Protein AF-A0A2V8GTC6-F1 (afdb_monomer)

Radius of gyration: 15.59 Å; Cα contacts (8 Å, |Δi|>4): 38; chains: 1; bounding box: 32×27×37 Å

Secondary structure (DSSP, 8-state):
-HHHHHHHHHHHHHHHTT------SS-------TTS-SHHHHHHHHHHHHHTTS-SSGGG-TT---SSS-HHHHHT--

Sequence (78 aa):
MFVKMAKQRSGASHALRGLGRIWQEGFWDDILRIDDDPLPAIRYIFENPVRARLVSSPREYPYLGSDVWPVEYLLERL

pLDDT: mean 94.95, std 2.84, range [79.88, 98.44]

Foldseek 3Di:
DVVVVVLVVVQVVCVVVVNHGDDDPDDDDDDDDPPDDCLVVLVCVLCVCCVVVVDVHSVPDPPDDDPPDDPVVSSVVD

Structure (mmCIF, N/CA/C/O backbone):
data_AF-A0A2V8GTC6-F1
#
_entry.id   AF-A0A2V8GTC6-F1
#
loop_
_atom_site.gro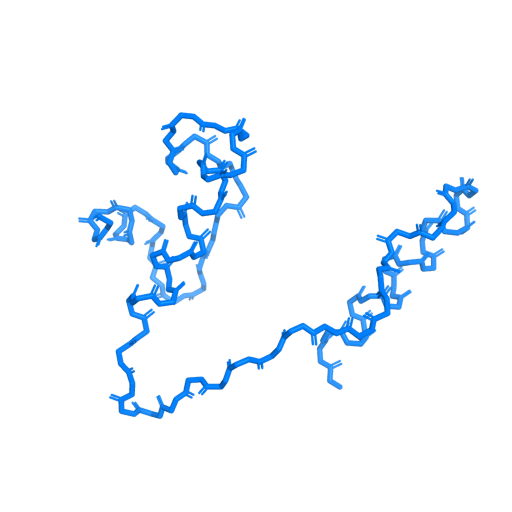up_PDB
_atom_site.id
_atom_site.type_symbol
_atom_site.label_atom_id
_atom_site.label_alt_id
_atom_site.label_comp_id
_atom_sit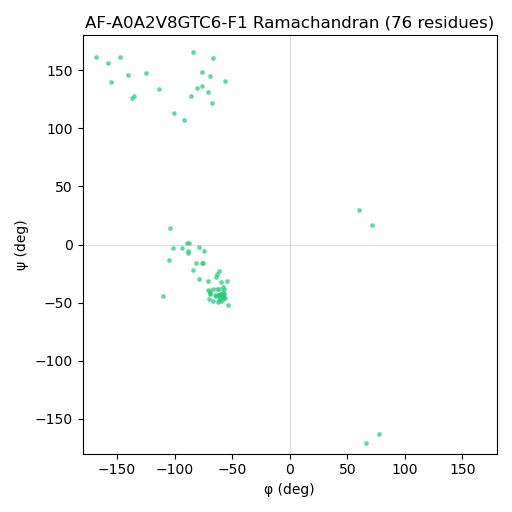e.label_asym_id
_atom_site.label_entity_id
_atom_site.label_seq_id
_atom_s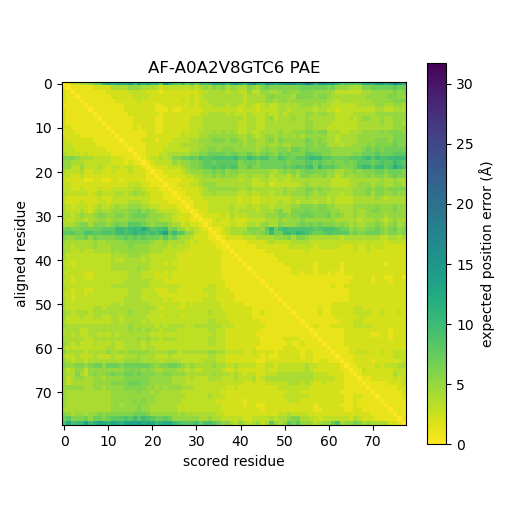ite.pdbx_PDB_ins_code
_atom_site.Cartn_x
_atom_site.Cartn_y
_atom_site.Cartn_z
_atom_site.occupancy
_atom_site.B_iso_or_equiv
_atom_site.auth_seq_id
_atom_site.auth_comp_id
_atom_site.auth_asym_id
_atom_site.auth_atom_id
_atom_site.pdbx_PDB_model_num
ATOM 1 N N . MET A 1 1 ? 7.502 -4.250 16.775 1.00 79.88 1 MET A N 1
ATOM 2 C CA . MET A 1 1 ? 7.211 -4.523 15.351 1.00 79.88 1 MET A CA 1
ATOM 3 C C . MET A 1 1 ? 6.456 -3.342 14.753 1.00 79.88 1 MET A C 1
ATOM 5 O O . MET A 1 1 ? 5.573 -2.807 15.419 1.00 79.88 1 MET A O 1
ATOM 9 N N . PHE A 1 2 ? 6.827 -2.924 13.543 1.00 90.62 2 PHE A N 1
ATOM 10 C CA . PHE A 1 2 ? 6.298 -1.742 12.851 1.00 90.62 2 PHE A CA 1
ATOM 11 C C . PHE A 1 2 ? 4.760 -1.723 12.750 1.00 90.62 2 PHE A C 1
ATOM 13 O O . PHE A 1 2 ? 4.135 -0.776 13.229 1.00 90.62 2 PHE A O 1
ATOM 20 N N . VAL A 1 3 ? 4.142 -2.801 12.248 1.00 93.94 3 VAL A N 1
ATOM 21 C CA . VAL A 1 3 ? 2.685 -2.879 12.012 1.00 93.94 3 VAL A CA 1
ATOM 22 C C . VAL A 1 3 ? 1.872 -2.646 13.290 1.00 93.94 3 VAL A C 1
ATOM 24 O O . VAL A 1 3 ? 0.918 -1.868 13.286 1.00 93.94 3 VAL A O 1
ATOM 27 N N . LYS A 1 4 ? 2.281 -3.242 14.421 1.00 93.56 4 LYS A N 1
ATOM 28 C CA . LYS A 1 4 ? 1.613 -3.037 15.720 1.00 93.56 4 LYS A CA 1
ATOM 29 C C . LYS A 1 4 ? 1.591 -1.556 16.114 1.00 93.56 4 LYS A C 1
ATOM 31 O O . LYS A 1 4 ? 0.551 -1.050 16.530 1.00 93.56 4 LYS A O 1
ATOM 36 N N . MET A 1 5 ? 2.718 -0.858 15.956 1.00 96.38 5 MET A N 1
ATOM 37 C CA . MET A 1 5 ? 2.824 0.566 16.296 1.00 96.38 5 MET A CA 1
ATOM 38 C C . MET A 1 5 ? 2.006 1.444 15.345 1.00 96.38 5 MET A C 1
ATOM 40 O O . MET A 1 5 ? 1.308 2.346 15.810 1.00 96.38 5 MET A O 1
ATOM 44 N N . ALA A 1 6 ? 2.045 1.159 14.040 1.00 96.44 6 ALA A N 1
ATOM 45 C CA . ALA A 1 6 ? 1.254 1.873 13.041 1.00 96.44 6 ALA A CA 1
ATOM 46 C C . ALA A 1 6 ? -0.252 1.757 13.331 1.00 96.44 6 ALA A C 1
ATOM 48 O O . ALA A 1 6 ? -0.943 2.778 13.405 1.00 96.44 6 ALA A O 1
ATOM 49 N N . LYS A 1 7 ? -0.746 0.536 13.594 1.00 96.75 7 LYS A N 1
ATOM 50 C CA . LYS A 1 7 ? -2.158 0.279 13.922 1.00 96.75 7 LYS A CA 1
ATOM 51 C C . LYS A 1 7 ? -2.576 0.930 15.243 1.00 96.75 7 LYS A C 1
ATOM 53 O O . LYS A 1 7 ? -3.632 1.556 15.310 1.00 96.75 7 LYS A O 1
ATOM 58 N N . GLN A 1 8 ? -1.740 0.840 16.281 1.00 95.62 8 GLN A N 1
ATOM 59 C CA . GLN A 1 8 ? -2.026 1.437 17.590 1.00 95.62 8 GLN A CA 1
ATOM 60 C C . GLN A 1 8 ? -2.158 2.962 17.508 1.00 95.62 8 GLN A C 1
ATOM 62 O O . GLN A 1 8 ? -3.129 3.520 18.013 1.00 95.62 8 GLN A O 1
ATOM 67 N N . ARG A 1 9 ? -1.201 3.646 16.869 1.00 96.94 9 ARG A N 1
ATOM 68 C CA . ARG A 1 9 ? -1.182 5.117 16.813 1.00 96.94 9 ARG A CA 1
ATOM 69 C C . ARG A 1 9 ? -2.347 5.676 16.000 1.00 96.94 9 ARG A C 1
ATOM 71 O O . ARG A 1 9 ? -3.058 6.561 16.469 1.00 96.94 9 ARG A O 1
ATOM 78 N N . SER A 1 10 ? -2.565 5.135 14.804 1.00 96.56 10 SER A N 1
ATOM 79 C CA . SER A 1 10 ? -3.666 5.567 13.935 1.00 96.56 10 SER A CA 1
ATOM 80 C C . SER A 1 10 ? -5.037 5.226 14.531 1.00 96.56 10 SER A C 1
ATOM 82 O O . SER A 1 10 ? -5.937 6.063 14.478 1.00 96.56 10 SER A O 1
ATOM 84 N N . GLY A 1 11 ? -5.181 4.060 15.172 1.00 97.00 11 GLY A N 1
ATOM 85 C CA . GLY A 1 11 ? -6.404 3.675 15.880 1.00 97.00 11 GLY A CA 1
ATOM 86 C C . GLY A 1 11 ? -6.708 4.578 17.077 1.00 97.00 11 GLY A C 1
ATOM 87 O O . GLY A 1 11 ? -7.837 5.041 17.216 1.00 97.00 11 GLY A O 1
ATOM 88 N N . ALA A 1 12 ? -5.703 4.898 17.899 1.00 96.25 12 ALA A N 1
ATOM 89 C CA . ALA A 1 12 ? -5.862 5.828 19.017 1.00 96.25 12 ALA A CA 1
ATOM 90 C C . ALA A 1 12 ? -6.273 7.229 18.538 1.00 96.25 12 ALA A C 1
ATOM 92 O O . ALA A 1 12 ? -7.189 7.824 19.097 1.00 96.25 12 ALA A O 1
ATOM 93 N N . SER A 1 13 ? -5.651 7.731 17.465 1.00 97.06 13 SER A N 1
ATOM 94 C CA . SER A 1 13 ? -6.013 9.026 16.875 1.00 97.06 13 SER A CA 1
ATOM 95 C C . SER A 1 13 ? -7.477 9.075 16.420 1.00 97.06 13 SER A C 1
ATOM 97 O O . SER A 1 13 ? -8.163 10.059 16.689 1.00 97.06 13 SER A O 1
ATOM 99 N N . HIS A 1 14 ? -7.983 8.010 15.790 1.00 96.69 14 HIS A N 1
ATOM 100 C CA . HIS A 1 14 ? -9.386 7.938 15.368 1.00 96.69 14 HIS A CA 1
ATOM 101 C C . HIS A 1 14 ? -10.350 7.830 16.550 1.00 96.69 14 HIS A C 1
ATOM 103 O O . HIS A 1 14 ? -11.376 8.509 16.559 1.00 96.69 14 HIS A O 1
ATOM 109 N N . ALA A 1 15 ? -10.003 7.045 17.573 1.00 95.12 15 ALA A N 1
ATOM 110 C CA . ALA A 1 15 ? -10.812 6.916 18.780 1.00 95.12 15 ALA A CA 1
ATOM 111 C C . ALA A 1 15 ? -10.936 8.254 19.530 1.00 95.12 15 ALA A C 1
ATOM 113 O O . ALA A 1 15 ? -12.039 8.643 19.904 1.00 95.12 15 ALA A O 1
ATOM 114 N N . LEU A 1 16 ? -9.833 9.000 19.670 1.00 96.06 16 LEU A N 1
ATOM 115 C CA . LEU A 1 16 ? -9.832 10.337 20.281 1.00 96.06 16 LEU A CA 1
ATOM 116 C C . LEU A 1 16 ? -10.659 11.359 19.487 1.00 96.06 16 LEU A C 1
ATOM 118 O O . LEU A 1 16 ? -11.155 12.322 20.061 1.00 96.06 16 LEU A O 1
ATOM 122 N N . ARG A 1 17 ? -10.830 11.144 18.178 1.00 96.75 17 ARG A N 1
ATOM 123 C CA . ARG A 1 17 ? -11.700 11.949 17.305 1.00 96.75 17 ARG A CA 1
ATOM 124 C C . ARG A 1 17 ? -13.155 11.464 17.279 1.00 96.75 17 ARG A C 1
ATOM 126 O O . ARG A 1 17 ? -13.952 12.020 16.535 1.00 96.75 17 ARG A O 1
ATOM 133 N N . GLY A 1 18 ? -13.504 10.423 18.039 1.00 95.69 18 GLY A N 1
ATOM 134 C CA . GLY A 1 18 ? -14.853 9.849 18.055 1.00 95.69 18 GLY A CA 1
ATOM 135 C C . GLY A 1 18 ? -15.232 9.067 16.790 1.00 95.69 18 GLY A C 1
ATOM 136 O O . GLY A 1 18 ? -16.408 8.801 16.577 1.00 95.69 18 GLY A O 1
ATOM 137 N N . LEU A 1 19 ? -14.261 8.677 15.953 1.00 95.81 19 LEU A N 1
ATOM 138 C CA . LEU A 1 19 ? -14.499 8.000 14.665 1.00 95.81 19 LEU A CA 1
ATOM 139 C C . LEU A 1 19 ? -14.568 6.465 14.773 1.00 95.81 19 LEU A C 1
ATOM 141 O O . LEU A 1 19 ? -14.732 5.774 13.771 1.00 95.81 19 LEU A O 1
ATOM 145 N N . GLY A 1 20 ? -14.432 5.916 15.983 1.00 93.25 20 GLY A N 1
ATOM 146 C CA . GLY A 1 20 ? -14.501 4.476 16.232 1.00 93.25 20 GLY A CA 1
ATOM 147 C C . GLY A 1 20 ? -13.230 3.701 15.857 1.00 93.25 20 GLY A C 1
ATOM 148 O O . GLY A 1 20 ? -12.133 4.254 15.743 1.00 93.25 20 GLY A O 1
ATOM 149 N N . ARG A 1 21 ? -13.368 2.373 15.737 1.00 93.19 21 ARG A N 1
ATOM 150 C CA . ARG A 1 21 ? -12.269 1.449 15.410 1.00 93.19 21 ARG A CA 1
ATOM 151 C C . ARG A 1 21 ? -12.094 1.353 13.896 1.00 93.19 21 ARG A C 1
ATOM 153 O O . ARG A 1 21 ? -13.038 1.013 13.198 1.00 93.19 21 ARG A O 1
ATOM 160 N N . ILE A 1 22 ? -10.866 1.555 13.420 1.00 96.00 22 ILE A N 1
ATOM 161 C CA . ILE A 1 22 ? -10.538 1.514 11.982 1.00 96.00 22 ILE A CA 1
ATOM 162 C C . ILE A 1 22 ? -9.808 0.242 11.535 1.00 96.00 22 ILE A C 1
ATOM 164 O O . ILE A 1 22 ? -9.676 -0.011 10.344 1.00 96.00 22 ILE A O 1
ATOM 168 N N . TRP A 1 23 ? -9.298 -0.553 12.479 1.00 96.44 23 TRP A N 1
ATOM 169 C CA . TRP A 1 23 ? -8.466 -1.715 12.175 1.00 96.44 23 TRP A CA 1
ATOM 170 C C . TRP A 1 23 ? -9.142 -3.027 12.559 1.00 96.44 23 TRP A C 1
ATOM 172 O O . TRP A 1 23 ? -9.595 -3.186 13.696 1.00 96.44 23 TRP A O 1
ATOM 182 N N . GLN A 1 24 ? -9.097 -3.993 11.639 1.00 95.25 24 GLN A N 1
ATOM 183 C CA . GLN A 1 24 ? -9.387 -5.403 11.912 1.00 95.25 24 GLN A CA 1
ATOM 184 C C . GLN A 1 24 ? -8.331 -6.039 12.830 1.00 95.25 24 GLN A C 1
ATOM 186 O O . GLN A 1 24 ? -7.211 -5.525 12.959 1.00 95.25 24 GLN A O 1
ATOM 191 N N . GLU A 1 25 ? -8.680 -7.161 13.454 1.00 94.00 25 GLU A N 1
ATOM 192 C CA . GLU A 1 25 ? -7.753 -7.959 14.258 1.00 94.00 25 GLU A CA 1
ATOM 193 C C . GLU A 1 25 ? -6.689 -8.643 13.381 1.00 94.00 25 GLU A C 1
ATOM 195 O O . GLU A 1 25 ? -6.953 -9.004 12.237 1.00 94.00 25 GLU A O 1
ATOM 200 N N . GLY A 1 26 ? -5.465 -8.774 13.902 1.00 93.00 26 GLY A N 1
ATOM 201 C CA . GLY A 1 26 ? -4.343 -9.369 13.168 1.00 93.00 26 GLY A CA 1
ATOM 202 C C . GLY A 1 26 ? -3.872 -8.554 11.957 1.00 93.00 26 GLY A C 1
ATOM 203 O O . GLY A 1 26 ? -4.230 -7.386 11.776 1.00 93.00 26 GLY A O 1
ATOM 204 N N . PHE A 1 27 ? -2.998 -9.149 11.156 1.00 94.06 27 PHE A N 1
ATOM 205 C CA . PHE A 1 27 ? -2.576 -8.670 9.840 1.00 94.06 27 PHE A CA 1
ATOM 206 C C . PHE A 1 27 ? -2.036 -9.862 9.042 1.00 94.06 27 PHE A C 1
ATOM 208 O O . PHE A 1 27 ? -1.637 -10.863 9.634 1.00 94.06 27 PHE A O 1
ATOM 215 N N . TRP A 1 28 ? -2.067 -9.756 7.716 1.00 93.38 28 TRP A N 1
ATOM 216 C CA . TRP A 1 28 ? -1.393 -10.710 6.842 1.00 93.38 28 TRP A CA 1
ATOM 217 C C . TRP A 1 28 ? 0.092 -10.359 6.771 1.00 93.38 28 TRP A C 1
ATOM 219 O O . TRP A 1 28 ? 0.424 -9.181 6.623 1.00 93.38 28 TRP A O 1
ATOM 229 N N . ASP A 1 29 ? 0.950 -11.366 6.887 1.00 92.50 29 ASP A N 1
ATOM 230 C CA . ASP A 1 29 ? 2.402 -11.231 6.807 1.00 92.50 29 ASP A CA 1
ATOM 231 C C . ASP A 1 29 ? 2.948 -12.345 5.918 1.00 92.50 29 ASP A C 1
ATOM 233 O O . ASP A 1 29 ? 2.619 -13.514 6.126 1.00 92.50 29 ASP A O 1
ATOM 237 N N . ASP A 1 30 ? 3.746 -11.969 4.924 1.00 90.94 30 ASP A N 1
ATOM 238 C CA . ASP A 1 30 ? 4.424 -12.893 4.021 1.00 90.94 30 ASP A CA 1
ATOM 239 C C . ASP A 1 30 ? 5.860 -12.406 3.815 1.00 90.94 30 ASP A C 1
ATOM 241 O O . ASP A 1 30 ? 6.096 -11.234 3.507 1.00 90.94 30 ASP A O 1
ATOM 245 N N . ILE A 1 31 ? 6.822 -13.292 4.064 1.00 91.88 31 ILE A N 1
ATOM 246 C CA . ILE A 1 31 ? 8.236 -12.934 4.186 1.00 91.88 31 ILE A CA 1
ATOM 247 C C . ILE A 1 31 ? 8.945 -13.279 2.882 1.00 91.88 31 ILE A C 1
ATOM 249 O O . ILE A 1 31 ? 9.141 -14.454 2.576 1.00 91.88 31 ILE A O 1
ATOM 253 N N . LEU A 1 32 ? 9.408 -12.247 2.173 1.00 92.50 32 LEU A N 1
ATOM 254 C CA . LEU A 1 32 ? 10.335 -12.407 1.055 1.00 92.50 32 LEU A CA 1
ATOM 255 C C . LEU A 1 32 ? 11.717 -12.822 1.572 1.00 92.50 32 LEU A C 1
ATOM 257 O O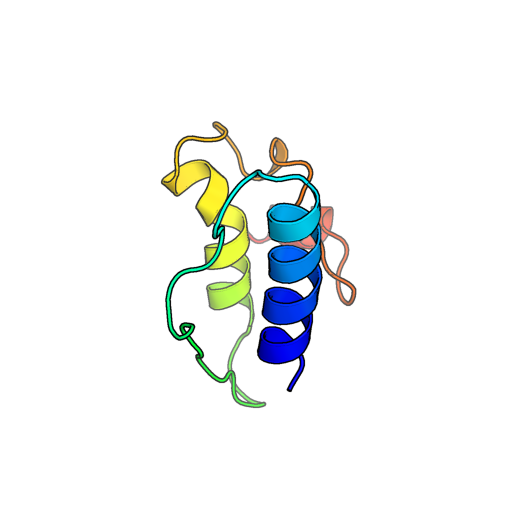 . LEU A 1 32 ? 12.265 -12.216 2.500 1.00 92.50 32 LEU A O 1
ATOM 261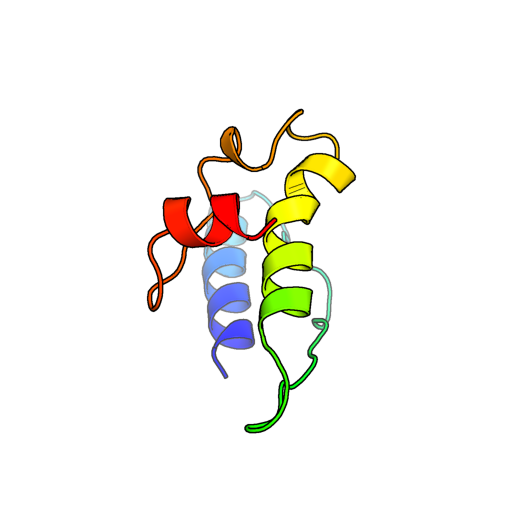 N N . ARG A 1 33 ? 12.285 -13.860 0.965 1.00 92.8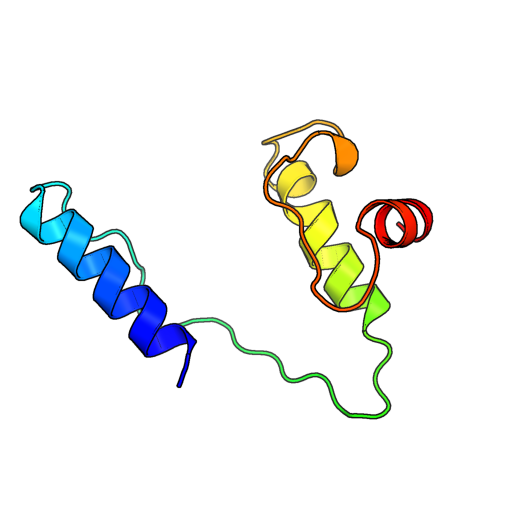1 33 ARG A N 1
ATOM 262 C CA . ARG A 1 33 ? 13.651 -14.325 1.211 1.00 92.81 33 ARG A CA 1
ATOM 263 C C . ARG A 1 33 ? 14.639 -13.530 0.366 1.00 92.81 33 ARG A C 1
ATOM 265 O O . ARG A 1 33 ? 14.269 -12.849 -0.581 1.00 92.81 33 ARG A O 1
ATOM 272 N N . ILE A 1 34 ? 15.919 -13.644 0.711 1.00 90.81 34 ILE A N 1
ATOM 273 C CA . ILE A 1 34 ? 16.996 -12.916 0.025 1.00 90.81 34 ILE A CA 1
ATOM 274 C C . ILE A 1 34 ? 17.094 -13.247 -1.471 1.00 90.81 34 ILE A C 1
ATOM 276 O O . ILE A 1 34 ? 17.437 -12.373 -2.259 1.00 90.81 34 ILE A O 1
ATOM 280 N N . ASP A 1 35 ? 16.759 -14.482 -1.845 1.00 93.50 35 ASP A N 1
ATOM 281 C CA . ASP A 1 35 ? 16.817 -14.968 -3.226 1.00 93.50 35 ASP A CA 1
ATOM 282 C C . ASP A 1 35 ? 15.477 -14.832 -3.967 1.00 93.50 35 ASP A C 1
ATOM 284 O O . ASP A 1 35 ? 15.392 -15.172 -5.148 1.00 93.50 35 ASP A O 1
ATOM 288 N N . ASP A 1 36 ? 14.422 -14.362 -3.292 1.00 93.25 36 ASP A N 1
ATOM 289 C CA . ASP A 1 36 ? 13.124 -14.176 -3.931 1.00 93.25 36 ASP A CA 1
ATOM 290 C C . ASP A 1 36 ? 13.154 -12.915 -4.801 1.00 93.25 36 ASP A C 1
ATOM 292 O O . ASP A 1 36 ? 13.629 -11.855 -4.387 1.00 93.25 36 ASP A O 1
ATOM 296 N N . ASP A 1 37 ? 12.593 -13.009 -6.007 1.00 93.50 37 ASP A N 1
ATOM 297 C CA . ASP A 1 37 ? 12.335 -11.826 -6.822 1.00 93.50 37 ASP A CA 1
ATOM 298 C C . ASP A 1 37 ? 11.240 -10.982 -6.140 1.00 93.50 37 ASP A C 1
ATOM 300 O O . ASP A 1 37 ? 10.132 -11.483 -5.928 1.00 93.50 37 ASP A O 1
ATOM 304 N N . PRO A 1 38 ? 11.495 -9.707 -5.788 1.00 93.31 38 PRO A N 1
ATOM 305 C CA . PRO A 1 38 ? 10.479 -8.849 -5.190 1.00 93.31 38 PRO A CA 1
ATOM 306 C C . PRO A 1 38 ? 9.449 -8.340 -6.211 1.00 93.31 38 PRO A C 1
ATOM 308 O O . PRO A 1 38 ? 8.391 -7.847 -5.808 1.00 93.31 38 PRO A O 1
ATOM 311 N N . LEU A 1 39 ? 9.717 -8.426 -7.523 1.00 93.06 39 LEU A N 1
ATOM 312 C CA . LEU A 1 39 ? 8.845 -7.858 -8.558 1.00 93.06 39 LEU A CA 1
ATOM 313 C C . LEU A 1 39 ? 7.405 -8.397 -8.534 1.00 93.06 39 LEU A C 1
ATOM 315 O O . LEU A 1 39 ? 6.493 -7.584 -8.688 1.00 93.06 39 LEU A O 1
ATOM 319 N N . PRO A 1 40 ? 7.131 -9.697 -8.310 1.00 94.00 40 PRO A N 1
ATOM 320 C CA . PRO A 1 40 ? 5.766 -10.198 -8.153 1.00 94.00 40 PRO A CA 1
ATOM 321 C C . PRO A 1 40 ? 5.004 -9.541 -6.992 1.00 94.00 40 PRO A C 1
ATOM 323 O O . PRO A 1 40 ? 3.843 -9.163 -7.160 1.00 94.00 40 PRO A O 1
ATOM 326 N N . ALA A 1 41 ? 5.651 -9.348 -5.837 1.00 94.81 41 ALA A N 1
ATOM 327 C CA . ALA A 1 41 ? 5.037 -8.697 -4.679 1.00 94.81 41 ALA A CA 1
ATOM 328 C C . ALA A 1 41 ? 4.792 -7.201 -4.936 1.00 94.81 41 ALA A C 1
ATOM 330 O O . ALA A 1 41 ? 3.715 -6.683 -4.635 1.00 94.81 41 ALA A O 1
ATOM 331 N N . ILE A 1 42 ? 5.758 -6.518 -5.557 1.00 95.31 42 ILE A N 1
ATOM 332 C CA . ILE A 1 42 ? 5.626 -5.108 -5.950 1.00 95.31 42 ILE A CA 1
ATOM 333 C C . ILE A 1 42 ? 4.481 -4.933 -6.952 1.00 95.31 42 ILE A C 1
ATOM 335 O O . ILE A 1 42 ? 3.618 -4.080 -6.752 1.00 95.31 42 ILE A O 1
ATOM 339 N N . ARG A 1 43 ? 4.425 -5.777 -7.989 1.00 95.25 43 ARG A N 1
ATOM 340 C CA . ARG A 1 43 ? 3.342 -5.788 -8.979 1.00 95.25 43 ARG A CA 1
ATOM 341 C C . ARG A 1 43 ? 1.990 -5.973 -8.309 1.00 95.25 43 ARG A C 1
ATOM 343 O O . ARG A 1 43 ? 1.060 -5.231 -8.599 1.00 95.25 43 ARG A O 1
ATOM 350 N N . TYR A 1 44 ? 1.884 -6.917 -7.376 1.00 95.62 44 TYR A N 1
ATOM 351 C CA . TYR A 1 44 ? 0.655 -7.110 -6.613 1.00 95.62 44 TYR A CA 1
ATOM 352 C C . TYR A 1 44 ? 0.237 -5.838 -5.857 1.00 95.62 44 TYR A C 1
ATOM 354 O O . TYR A 1 44 ? -0.923 -5.436 -5.932 1.00 95.62 44 TYR A O 1
ATOM 362 N N . ILE A 1 45 ? 1.173 -5.177 -5.165 1.00 96.19 45 ILE A N 1
ATOM 363 C CA . ILE A 1 45 ? 0.907 -3.925 -4.439 1.00 96.19 45 ILE A CA 1
ATOM 364 C C . ILE A 1 45 ? 0.424 -2.823 -5.392 1.00 96.19 45 ILE A C 1
ATOM 366 O O . ILE A 1 45 ? -0.568 -2.161 -5.087 1.00 96.19 45 ILE A O 1
ATOM 370 N N . PHE A 1 46 ? 1.087 -2.643 -6.536 1.00 97.44 46 PHE A N 1
ATOM 371 C CA . PHE A 1 46 ? 0.775 -1.579 -7.495 1.00 97.44 46 PHE A CA 1
ATOM 372 C C . PHE A 1 46 ? -0.548 -1.820 -8.237 1.00 97.44 46 PHE A C 1
ATOM 374 O O . PHE A 1 46 ? -1.259 -0.866 -8.536 1.00 97.44 46 PHE A O 1
ATOM 381 N N . GLU A 1 47 ? -0.922 -3.077 -8.478 1.00 97.75 47 GLU A N 1
ATOM 382 C CA . GLU A 1 47 ? -2.187 -3.444 -9.129 1.00 97.75 47 GLU A CA 1
ATOM 383 C C . GLU A 1 47 ? -3.390 -3.449 -8.168 1.00 97.75 47 GLU A C 1
ATOM 385 O O . GLU A 1 47 ? -4.545 -3.434 -8.601 1.00 97.75 47 GLU A O 1
ATOM 390 N N . ASN A 1 48 ? -3.170 -3.460 -6.849 1.00 97.62 48 ASN A N 1
ATOM 391 C CA . ASN A 1 48 ? -4.264 -3.517 -5.872 1.00 97.62 48 ASN A CA 1
ATOM 392 C C . ASN A 1 48 ? -5.295 -2.383 -5.995 1.00 97.62 48 ASN A C 1
ATOM 394 O O . ASN A 1 48 ? -6.486 -2.690 -5.924 1.00 97.62 48 ASN A O 1
ATOM 398 N N . PRO A 1 49 ? -4.914 -1.110 -6.206 1.00 98.19 49 PRO A N 1
ATOM 399 C CA . PRO A 1 49 ? -5.877 -0.034 -6.431 1.00 98.19 49 PRO A CA 1
ATOM 400 C C . PRO A 1 49 ? -6.806 -0.292 -7.625 1.00 98.19 49 PRO A C 1
ATOM 402 O O . PRO A 1 49 ? -8.006 -0.027 -7.533 1.00 98.19 49 PRO A O 1
ATOM 405 N N . VAL A 1 50 ? -6.281 -0.872 -8.711 1.00 98.19 50 VAL A N 1
ATOM 406 C CA . VAL A 1 50 ? -7.066 -1.243 -9.901 1.00 98.19 50 VAL A CA 1
ATOM 407 C C . VAL A 1 50 ? -7.982 -2.422 -9.593 1.00 98.19 50 VAL A C 1
ATOM 409 O O . VAL A 1 50 ? -9.182 -2.373 -9.862 1.00 98.19 50 VAL A O 1
ATOM 412 N N . ARG A 1 51 ? -7.455 -3.469 -8.946 1.00 98.19 51 ARG A N 1
ATOM 413 C CA . ARG A 1 51 ? -8.243 -4.636 -8.507 1.00 98.19 51 ARG A CA 1
ATOM 414 C C . ARG A 1 51 ? -9.387 -4.243 -7.570 1.00 98.19 51 ARG A C 1
ATOM 416 O O . ARG A 1 51 ? -10.470 -4.819 -7.647 1.00 98.19 51 ARG A O 1
ATOM 423 N N . ALA A 1 52 ? -9.154 -3.254 -6.710 1.00 98.06 52 ALA A N 1
ATOM 424 C CA . ALA A 1 52 ? -10.144 -2.675 -5.809 1.00 98.06 52 ALA A CA 1
ATOM 425 C C . ALA A 1 52 ? -11.092 -1.674 -6.498 1.00 98.06 52 ALA A C 1
ATOM 427 O O . ALA A 1 52 ? -12.012 -1.177 -5.852 1.00 98.06 52 ALA A O 1
ATOM 428 N N . ARG A 1 53 ? -10.896 -1.396 -7.796 1.00 98.25 53 ARG A N 1
ATOM 429 C CA . ARG A 1 53 ? -11.673 -0.442 -8.607 1.00 98.25 53 ARG A CA 1
ATOM 430 C C . ARG A 1 53 ? -11.631 0.996 -8.080 1.00 98.25 53 ARG A C 1
ATOM 432 O O . ARG A 1 53 ? -12.588 1.743 -8.259 1.00 98.25 53 ARG A O 1
ATOM 439 N N . LEU A 1 54 ? -10.535 1.385 -7.428 1.00 98.12 54 LEU A N 1
ATOM 440 C CA . LEU A 1 54 ? -10.314 2.765 -6.984 1.00 98.12 54 LEU A CA 1
ATOM 441 C C . LEU A 1 54 ? -9.861 3.667 -8.139 1.00 98.12 54 LEU A C 1
ATOM 443 O O . LEU A 1 54 ? -10.139 4.861 -8.128 1.00 98.12 54 LEU A O 1
ATOM 447 N N . VAL A 1 55 ? -9.163 3.087 -9.116 1.00 98.44 55 VAL A N 1
ATOM 448 C CA . VAL A 1 55 ? -8.594 3.753 -10.297 1.00 98.44 55 VAL A CA 1
ATOM 449 C C . VAL A 1 55 ? -8.607 2.802 -11.499 1.00 98.44 55 VAL A C 1
ATOM 451 O O . VAL A 1 55 ? -8.708 1.587 -11.316 1.00 98.44 55 VAL A O 1
ATOM 454 N N . SER A 1 56 ? -8.486 3.331 -12.723 1.00 97.94 56 SER A N 1
ATOM 455 C CA . SER A 1 56 ? -8.368 2.523 -13.952 1.00 97.94 56 SER A CA 1
ATOM 456 C C . SER A 1 56 ? -6.946 2.050 -14.259 1.00 97.94 56 SER A C 1
ATOM 458 O O . SER A 1 56 ? -6.775 1.060 -14.966 1.00 97.94 56 SER A O 1
ATOM 460 N N . SER A 1 57 ? -5.934 2.731 -13.723 1.00 97.12 57 SER A N 1
ATOM 461 C CA . SER A 1 57 ? -4.518 2.418 -13.913 1.00 97.12 57 SER A CA 1
ATOM 462 C C . SER A 1 57 ? -3.741 2.620 -12.611 1.00 97.12 57 SER A C 1
ATOM 464 O O . SER A 1 57 ? -4.039 3.571 -11.882 1.00 97.12 57 SER A O 1
ATOM 466 N N . PRO A 1 58 ? -2.695 1.817 -12.322 1.00 97.31 58 PRO A N 1
ATOM 467 C CA . PRO A 1 58 ? -1.825 2.041 -11.164 1.00 97.31 58 PRO A CA 1
ATOM 468 C C . PRO A 1 58 ? -1.223 3.452 -11.138 1.00 97.31 58 PRO A C 1
ATOM 470 O O . PRO A 1 58 ? -1.050 4.035 -10.072 1.00 97.31 58 PRO A O 1
ATOM 473 N N . ARG A 1 59 ? -0.978 4.037 -12.321 1.00 96.88 59 ARG A N 1
ATOM 474 C CA . ARG A 1 59 ? -0.422 5.392 -12.496 1.00 96.88 59 ARG A CA 1
ATOM 475 C C . ARG A 1 59 ? -1.302 6.495 -11.909 1.00 96.88 59 ARG A C 1
ATOM 477 O O . ARG A 1 59 ? -0.811 7.581 -11.629 1.00 96.88 59 ARG A O 1
ATOM 484 N N . GLU A 1 60 ? -2.593 6.231 -11.749 1.00 97.62 60 GLU A N 1
ATOM 485 C CA . GLU A 1 60 ? -3.562 7.196 -11.236 1.00 97.62 60 GLU A CA 1
ATOM 486 C C . GLU A 1 60 ? -3.672 7.156 -9.704 1.00 97.62 60 GLU A C 1
ATOM 488 O O . GLU A 1 60 ? -4.357 7.997 -9.123 1.00 97.62 60 GLU A O 1
ATOM 493 N N . TYR A 1 61 ? -3.026 6.195 -9.030 1.00 97.56 61 TYR A N 1
ATOM 494 C CA . TYR A 1 61 ? -3.108 6.064 -7.578 1.00 97.56 61 TYR A CA 1
ATOM 495 C C . TYR A 1 61 ? -1.979 6.846 -6.879 1.00 97.56 61 TYR A C 1
ATOM 497 O O . TYR A 1 61 ? -0.831 6.398 -6.877 1.00 97.56 61 TYR A O 1
ATOM 505 N N . PRO A 1 62 ? -2.272 7.985 -6.219 1.00 95.69 62 PRO A N 1
ATOM 506 C CA . PRO A 1 62 ? -1.246 8.907 -5.718 1.00 95.69 62 PRO A CA 1
ATOM 507 C C . PRO A 1 62 ? -0.513 8.405 -4.466 1.00 95.69 62 PRO A C 1
ATOM 509 O O . PRO A 1 62 ? 0.406 9.063 -3.987 1.00 95.69 62 PRO A O 1
ATOM 512 N N . TYR A 1 63 ? -0.937 7.271 -3.902 1.00 96.25 63 TYR A N 1
ATOM 513 C CA . TYR A 1 63 ? -0.391 6.714 -2.663 1.00 96.25 63 TYR A CA 1
ATOM 514 C C . TYR A 1 63 ? 0.540 5.512 -2.896 1.00 96.25 63 TYR A C 1
ATOM 516 O O . TYR A 1 63 ? 0.836 4.780 -1.952 1.00 96.25 63 TYR A O 1
ATOM 524 N N . LEU A 1 64 ? 0.983 5.285 -4.139 1.00 96.38 64 LEU A N 1
ATOM 525 C CA . LEU A 1 64 ? 2.082 4.362 -4.433 1.00 96.38 64 LEU A CA 1
ATOM 526 C C . LEU A 1 64 ? 3.428 5.005 -4.073 1.00 96.38 64 LEU A C 1
ATOM 528 O O . LEU A 1 64 ? 3.594 6.218 -4.171 1.00 96.38 64 LEU A O 1
ATOM 532 N N . GLY A 1 65 ? 4.399 4.187 -3.667 1.00 94.44 65 GLY A N 1
ATOM 533 C CA . GLY A 1 65 ? 5.715 4.673 -3.265 1.00 94.44 65 GLY A CA 1
ATOM 534 C C . GLY A 1 65 ? 6.741 3.557 -3.105 1.00 94.44 65 GLY A C 1
ATOM 535 O O . GLY A 1 65 ? 6.392 2.384 -2.965 1.00 94.44 65 GLY A O 1
ATOM 536 N N . SER A 1 66 ? 8.016 3.937 -3.130 1.00 94.62 66 SER A N 1
ATOM 537 C CA . SER A 1 66 ? 9.155 3.078 -2.815 1.00 94.62 66 SER A CA 1
ATOM 538 C C . SER A 1 66 ? 10.325 3.949 -2.364 1.00 94.62 66 SER A C 1
ATOM 540 O O . SER A 1 66 ? 10.570 5.003 -2.945 1.00 94.62 66 SER A O 1
ATOM 542 N N . ASP A 1 67 ? 11.051 3.490 -1.345 1.00 93.88 67 ASP A N 1
ATOM 543 C CA . ASP A 1 67 ? 12.286 4.134 -0.877 1.00 93.88 67 ASP A CA 1
ATOM 544 C C . ASP A 1 67 ? 13.536 3.613 -1.616 1.00 93.88 67 ASP A C 1
ATOM 546 O O . ASP A 1 67 ? 14.642 4.096 -1.386 1.00 93.88 67 ASP A O 1
ATOM 550 N N . VAL A 1 68 ? 13.380 2.600 -2.481 1.00 93.00 68 VAL A N 1
ATOM 551 C CA . VAL A 1 68 ? 14.492 1.890 -3.141 1.00 93.00 68 VAL A CA 1
ATOM 552 C C . VAL A 1 68 ? 14.553 2.200 -4.635 1.00 93.00 68 VAL A C 1
ATOM 554 O O . VAL A 1 68 ? 15.633 2.458 -5.164 1.00 93.00 68 VAL A O 1
ATOM 557 N N . TRP A 1 69 ? 13.407 2.189 -5.322 1.00 94.25 69 TRP A N 1
ATOM 558 C CA . TRP A 1 69 ? 13.320 2.447 -6.761 1.00 94.25 69 TRP A CA 1
ATOM 559 C C . TRP A 1 69 ? 12.343 3.587 -7.058 1.00 94.25 69 TRP A C 1
ATOM 561 O O . TRP A 1 69 ? 11.326 3.697 -6.377 1.00 94.25 69 TRP A O 1
ATOM 571 N N . PRO A 1 70 ? 12.579 4.399 -8.103 1.00 95.56 70 PRO A N 1
ATOM 572 C CA . PRO A 1 70 ? 11.584 5.358 -8.571 1.00 95.56 70 PRO A CA 1
ATOM 573 C C . PRO A 1 70 ? 10.260 4.666 -8.918 1.00 95.56 70 PRO A C 1
ATOM 575 O O . PRO A 1 70 ? 10.252 3.582 -9.509 1.00 95.56 70 PRO A O 1
ATOM 578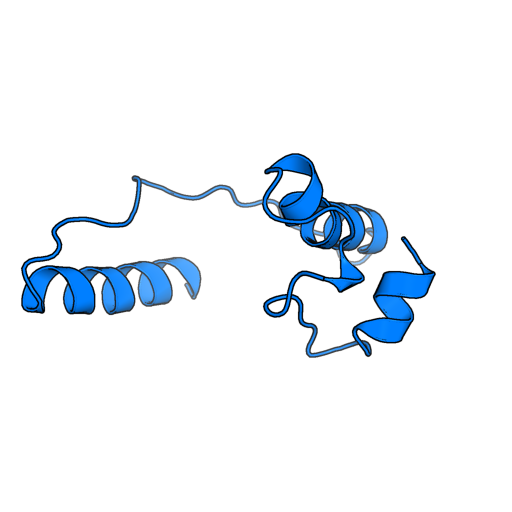 N N . VAL A 1 71 ? 9.136 5.300 -8.584 1.00 94.88 71 VAL A N 1
ATOM 579 C CA . VAL A 1 71 ? 7.800 4.741 -8.847 1.00 94.88 71 VAL A CA 1
ATOM 580 C C . VAL A 1 71 ? 7.589 4.542 -10.347 1.00 94.88 71 VAL A C 1
ATOM 582 O O . VAL A 1 71 ? 7.063 3.513 -10.758 1.00 94.88 71 VAL A O 1
ATOM 585 N N . GLU A 1 72 ? 8.075 5.464 -11.174 1.00 94.81 72 GLU A N 1
ATOM 586 C CA . GLU A 1 72 ? 7.997 5.400 -12.635 1.00 94.81 72 GLU A CA 1
ATOM 587 C C . GLU A 1 72 ? 8.713 4.165 -13.187 1.00 94.81 72 GLU A C 1
ATOM 589 O O . GLU A 1 72 ? 8.159 3.462 -14.029 1.00 94.81 72 GLU A O 1
ATOM 594 N N . TYR A 1 73 ? 9.894 3.848 -12.652 1.00 94.94 73 TYR A N 1
ATOM 595 C CA . TYR A 1 73 ? 10.650 2.651 -13.024 1.00 94.94 73 TYR A CA 1
ATOM 596 C C . TYR A 1 73 ? 9.892 1.362 -12.679 1.00 94.94 73 TYR A C 1
ATOM 598 O O . TYR A 1 73 ? 9.914 0.397 -13.442 1.00 94.94 73 TYR A O 1
ATOM 606 N N . LEU A 1 74 ? 9.202 1.331 -11.536 1.00 95.31 74 LEU A N 1
ATOM 607 C CA . LEU A 1 74 ? 8.380 0.183 -11.149 1.00 95.31 74 LEU A CA 1
ATOM 608 C C . LEU A 1 74 ? 7.120 0.073 -12.016 1.00 95.31 74 LEU A C 1
ATOM 610 O O . LEU A 1 74 ? 6.765 -1.029 -12.422 1.00 95.31 74 LEU A O 1
ATOM 614 N N . LEU A 1 75 ? 6.492 1.203 -12.357 1.00 95.00 75 LEU A N 1
ATOM 615 C CA . LEU A 1 75 ? 5.333 1.280 -13.255 1.00 95.00 75 LEU A CA 1
ATOM 616 C C . LEU A 1 75 ? 5.645 0.827 -14.687 1.00 95.00 75 LEU A C 1
ATOM 618 O O . LEU A 1 75 ? 4.743 0.382 -15.386 1.00 95.00 75 LEU A 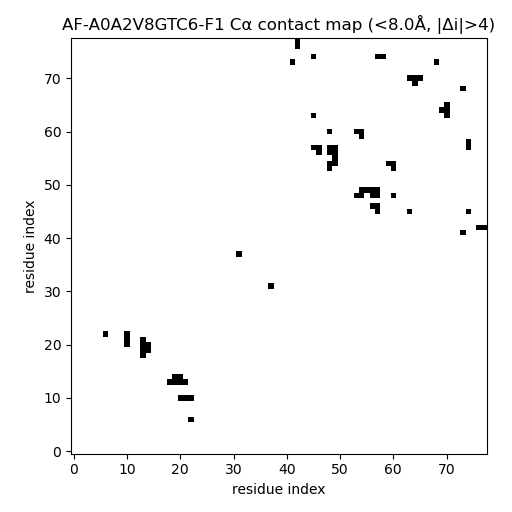O 1
ATOM 622 N N . GLU A 1 76 ? 6.889 0.966 -15.145 1.00 95.31 76 GLU A N 1
ATOM 623 C CA . GLU A 1 76 ? 7.357 0.431 -16.434 1.00 95.31 76 GLU A CA 1
ATOM 624 C C . GLU A 1 76 ? 7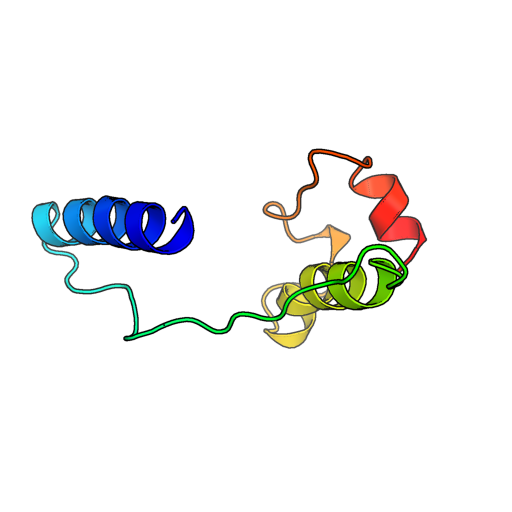.591 -1.086 -16.409 1.00 95.31 76 GLU A C 1
ATOM 626 O O . GLU A 1 76 ? 7.714 -1.712 -17.459 1.00 95.31 76 GLU A O 1
ATOM 631 N N . ARG A 1 77 ? 7.677 -1.674 -15.212 1.00 90.56 77 ARG A N 1
ATOM 632 C CA . ARG A 1 77 ? 7.880 -3.112 -14.994 1.00 90.56 77 ARG A CA 1
ATOM 633 C C . ARG A 1 77 ? 6.600 -3.851 -14.618 1.00 90.56 77 ARG A C 1
ATOM 635 O O . ARG A 1 77 ? 6.653 -5.075 -14.468 1.00 90.56 77 ARG A O 1
ATOM 642 N N . LEU A 1 78 ? 5.484 -3.138 -14.464 1.00 85.50 78 LEU A N 1
ATOM 643 C CA . LEU A 1 78 ? 4.140 -3.718 -14.500 1.00 85.50 78 LEU A CA 1
ATOM 644 C C . LEU A 1 78 ? 3.827 -4.118 -15.944 1.00 85.50 78 LEU A C 1
ATOM 646 O O . LEU A 1 78 ? 3.434 -5.284 -16.147 1.00 85.50 78 LEU A O 1
#

Mean predicted aligned error: 3.46 Å

Solvent-accessible surface area (backbone atoms only — not comparable to full-atom values): 5157 Å² total; per-residue (Å²): 112,69,68,63,54,54,52,50,53,56,36,50,55,32,43,78,69,71,70,45,85,82,73,74,87,83,79,92,84,83,85,82,53,93,88,52,76,61,61,67,60,50,43,51,62,50,43,41,48,34,78,71,66,76,37,95,43,53,90,72,49,88,85,70,80,60,97,86,53,59,59,68,64,52,63,74,69,100